Protein AF-A0A542SFJ6-F1 (afdb_monomer_lite)

pLDDT: mean 82.37, std 10.6, range [47.84, 96.12]

Radius of gyration: 52.9 Å; chains: 1; bounding box: 90×37×160 Å

Structure (mmCIF, N/CA/C/O backbone):
data_AF-A0A542SFJ6-F1
#
_entry.id   AF-A0A542SFJ6-F1
#
loop_
_atom_site.group_PDB
_atom_site.id
_atom_site.type_symbol
_atom_site.label_atom_id
_atom_site.label_alt_id
_atom_site.label_comp_id
_atom_site.label_asym_id
_atom_site.label_entity_id
_atom_site.label_seq_id
_atom_site.pdbx_PDB_ins_code
_atom_site.Cartn_x
_atom_site.Cartn_y
_atom_site.Cartn_z
_atom_site.occupancy
_atom_site.B_iso_or_equiv
_atom_site.auth_seq_id
_atom_site.auth_comp_id
_atom_site.auth_asym_id
_atom_site.auth_atom_id
_atom_site.pdbx_PDB_model_num
ATOM 1 N N . MET A 1 1 ? 49.723 9.649 -77.239 1.00 52.66 1 MET A N 1
ATOM 2 C CA . MET A 1 1 ? 48.349 9.176 -76.940 1.00 52.66 1 MET A CA 1
ATOM 3 C C . MET A 1 1 ? 48.275 8.117 -75.827 1.00 52.66 1 MET A C 1
ATOM 5 O O . MET A 1 1 ? 47.216 7.545 -75.623 1.00 52.66 1 MET A O 1
ATOM 9 N N . THR A 1 2 ? 49.351 7.850 -75.074 1.00 56.03 2 THR A N 1
ATOM 10 C CA . THR A 1 2 ? 49.357 6.855 -73.979 1.00 56.03 2 THR A CA 1
ATOM 11 C C . THR A 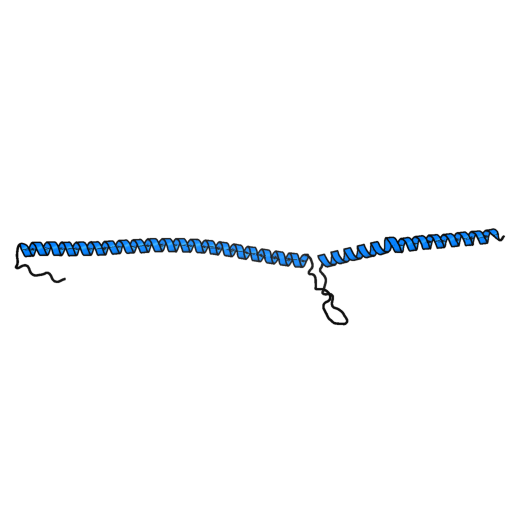1 2 ? 49.255 7.466 -72.577 1.00 56.03 2 THR A C 1
ATOM 13 O O . THR A 1 2 ? 48.838 6.762 -71.664 1.00 56.03 2 THR A O 1
ATOM 16 N N . LEU A 1 3 ? 49.571 8.761 -72.406 1.00 58.50 3 LEU A N 1
ATOM 17 C CA . LEU A 1 3 ? 49.525 9.441 -71.102 1.00 58.50 3 LEU A CA 1
ATOM 18 C C . LEU A 1 3 ? 48.098 9.677 -70.568 1.00 58.50 3 LEU A C 1
ATOM 20 O O . LEU A 1 3 ? 47.894 9.613 -69.356 1.00 58.50 3 LEU A O 1
ATOM 24 N N . ASP A 1 4 ? 47.105 9.877 -71.442 1.00 69.50 4 ASP A N 1
ATOM 25 C CA . ASP A 1 4 ? 45.714 10.093 -71.006 1.00 69.50 4 ASP A CA 1
ATOM 26 C C . ASP A 1 4 ? 45.103 8.826 -70.389 1.00 69.50 4 ASP A C 1
ATOM 28 O O . ASP A 1 4 ? 44.480 8.885 -69.333 1.00 69.50 4 ASP A O 1
ATOM 32 N N . ARG A 1 5 ? 45.379 7.645 -70.965 1.00 70.38 5 ARG A N 1
ATOM 33 C CA . ARG A 1 5 ? 44.906 6.363 -70.409 1.00 70.38 5 ARG A CA 1
ATOM 34 C C . ARG A 1 5 ? 45.523 6.039 -69.051 1.00 70.38 5 ARG A C 1
ATOM 36 O O . ARG A 1 5 ? 44.839 5.469 -68.208 1.00 70.38 5 ARG A O 1
ATOM 43 N N . SER A 1 6 ? 46.795 6.367 -68.823 1.00 73.88 6 SER A N 1
ATOM 44 C CA . SER A 1 6 ? 47.422 6.142 -67.514 1.00 73.88 6 SER A CA 1
ATOM 45 C C . SER A 1 6 ? 46.844 7.058 -66.437 1.00 73.88 6 SER A C 1
ATOM 47 O O . SER A 1 6 ? 46.630 6.601 -65.317 1.00 73.88 6 SER A O 1
ATOM 49 N N . ASN A 1 7 ? 46.534 8.313 -66.772 1.00 79.06 7 ASN A N 1
ATOM 50 C CA . ASN A 1 7 ? 45.952 9.256 -65.818 1.00 79.06 7 ASN A CA 1
ATOM 51 C C . ASN A 1 7 ? 44.511 8.885 -65.442 1.00 79.06 7 ASN A C 1
ATOM 53 O O . ASN A 1 7 ? 44.175 8.938 -64.261 1.00 79.06 7 ASN A O 1
ATOM 57 N N . ASP A 1 8 ? 43.701 8.421 -66.397 1.00 79.62 8 ASP A N 1
ATOM 58 C CA . ASP A 1 8 ? 42.349 7.917 -66.114 1.00 79.62 8 ASP A CA 1
ATOM 59 C C . ASP A 1 8 ? 42.368 6.679 -65.209 1.00 79.62 8 ASP A C 1
ATOM 61 O O . ASP A 1 8 ? 41.582 6.577 -64.266 1.00 79.62 8 ASP A O 1
ATOM 65 N N . VAL A 1 9 ? 43.299 5.747 -65.439 1.00 84.38 9 VAL A N 1
ATOM 66 C CA . VAL A 1 9 ? 43.437 4.545 -64.599 1.00 84.38 9 VAL A CA 1
ATOM 67 C C . VAL A 1 9 ? 43.887 4.907 -63.181 1.00 84.38 9 VAL A C 1
ATOM 69 O O . VAL A 1 9 ? 43.372 4.345 -62.214 1.00 84.38 9 VAL A O 1
ATOM 72 N N . VAL A 1 10 ? 44.805 5.867 -63.031 1.00 85.12 10 VAL A N 1
ATOM 73 C CA . VAL A 1 10 ? 45.254 6.346 -61.714 1.00 85.12 10 VAL A CA 1
ATOM 74 C C . VAL A 1 10 ? 44.130 7.086 -60.984 1.00 85.12 10 VAL A C 1
ATOM 76 O O . VAL A 1 10 ? 43.908 6.833 -59.800 1.00 85.12 10 VAL A O 1
ATOM 79 N N . ALA A 1 11 ? 43.374 7.942 -61.675 1.00 84.44 11 ALA A N 1
ATOM 80 C CA . ALA A 1 11 ? 42.228 8.638 -61.094 1.00 84.44 11 ALA A CA 1
ATOM 81 C C . ALA A 1 11 ? 41.138 7.656 -60.633 1.00 84.44 11 ALA A C 1
ATOM 83 O O . ALA A 1 11 ? 40.617 7.783 -59.523 1.00 84.44 11 ALA A O 1
ATOM 84 N N . LEU A 1 12 ? 40.850 6.628 -61.436 1.00 87.25 12 LEU A N 1
ATOM 85 C CA . LEU A 1 12 ? 39.889 5.579 -61.097 1.00 87.25 12 LEU A CA 1
ATOM 86 C C . LEU A 1 12 ? 40.371 4.744 -59.900 1.00 87.25 12 LEU A C 1
ATOM 88 O O . LEU A 1 12 ? 39.590 4.474 -58.986 1.00 87.25 12 LEU A O 1
ATOM 92 N N . ALA A 1 13 ? 41.661 4.402 -59.845 1.00 86.12 13 ALA A N 1
ATOM 93 C CA . ALA A 1 13 ? 42.248 3.684 -58.715 1.00 86.12 13 ALA A CA 1
ATOM 94 C C . ALA A 1 13 ? 42.155 4.484 -57.403 1.00 86.12 13 ALA A C 1
ATOM 96 O O . ALA A 1 13 ? 41.754 3.931 -56.378 1.00 86.12 13 ALA A O 1
ATOM 97 N N . ILE A 1 14 ? 42.452 5.788 -57.431 1.00 89.19 14 ILE A N 1
ATOM 98 C CA . ILE A 1 14 ? 42.323 6.681 -56.265 1.00 89.19 14 ILE A CA 1
ATOM 99 C C . ILE A 1 14 ? 40.849 6.842 -55.865 1.00 89.19 14 ILE A C 1
ATOM 101 O O . ILE A 1 14 ? 40.521 6.805 -54.676 1.00 89.19 14 ILE A O 1
ATOM 105 N N . GLY A 1 15 ? 39.941 6.954 -56.838 1.00 88.69 15 GLY A N 1
ATOM 106 C CA . GLY A 1 15 ? 38.497 7.004 -56.600 1.00 88.69 15 GLY A CA 1
ATOM 107 C C . GLY A 1 15 ? 37.980 5.755 -55.879 1.00 88.69 15 GLY A C 1
ATOM 108 O O . GLY A 1 15 ? 37.274 5.858 -54.880 1.00 88.69 15 GLY A O 1
ATOM 109 N N . ILE A 1 16 ? 38.396 4.564 -56.310 1.00 90.44 16 ILE A N 1
ATOM 110 C CA . ILE A 1 16 ? 38.019 3.310 -55.641 1.00 90.44 16 ILE A CA 1
ATOM 111 C C . ILE A 1 16 ? 38.621 3.227 -54.233 1.00 90.44 16 ILE A C 1
ATOM 113 O O . ILE A 1 16 ? 37.927 2.840 -53.293 1.00 90.44 16 ILE A O 1
ATOM 117 N N . LEU A 1 17 ? 39.887 3.617 -54.059 1.00 89.56 17 LEU A N 1
ATOM 118 C CA . LEU A 1 17 ? 40.567 3.588 -52.758 1.00 89.56 17 LEU A CA 1
ATOM 119 C C . LEU A 1 17 ? 39.925 4.536 -51.740 1.00 89.56 17 LEU A C 1
ATOM 121 O O . LEU A 1 17 ? 39.739 4.170 -50.579 1.00 89.56 17 LEU A O 1
ATOM 125 N N . THR A 1 18 ? 39.543 5.736 -52.175 1.00 90.56 18 THR A N 1
ATOM 126 C CA . THR A 1 18 ? 38.832 6.710 -51.333 1.00 90.56 18 THR A CA 1
ATOM 127 C C . THR A 1 18 ? 37.432 6.224 -50.964 1.00 90.56 18 THR A C 1
ATOM 129 O O . THR A 1 18 ? 37.035 6.338 -49.803 1.00 90.56 18 THR A O 1
ATOM 132 N N . LEU A 1 19 ? 36.713 5.598 -51.900 1.00 90.19 19 LEU A N 1
ATOM 133 C CA . LEU A 1 19 ? 35.385 5.032 -51.656 1.00 90.19 19 LEU A CA 1
ATOM 134 C C . LEU A 1 19 ? 35.447 3.829 -50.700 1.00 90.19 19 LEU A C 1
ATOM 136 O O . LEU A 1 19 ? 34.655 3.752 -49.761 1.00 90.19 19 LEU A O 1
ATOM 140 N N . LEU A 1 20 ? 36.437 2.943 -50.854 1.00 90.56 20 LEU A N 1
ATOM 141 C CA . LEU A 1 20 ? 36.699 1.846 -49.915 1.00 90.56 20 LEU A CA 1
ATOM 142 C C . LEU A 1 20 ? 37.113 2.352 -48.529 1.00 90.56 20 LEU A C 1
ATOM 144 O O . LEU A 1 20 ? 36.645 1.816 -47.526 1.00 90.56 20 LEU A O 1
ATOM 148 N N . GLY A 1 21 ? 37.944 3.395 -48.455 1.00 89.81 21 GLY A N 1
ATOM 149 C CA . GLY A 1 21 ? 38.333 4.027 -47.194 1.00 89.81 21 GLY A CA 1
ATOM 150 C C . GLY A 1 21 ? 37.139 4.636 -46.454 1.00 89.81 21 GLY A C 1
ATOM 151 O O . GLY A 1 21 ? 36.961 4.396 -45.258 1.00 89.81 21 GLY A O 1
ATOM 152 N N . LEU A 1 22 ? 36.267 5.350 -47.176 1.00 88.81 22 LEU A N 1
ATOM 153 C CA . LEU A 1 22 ? 35.007 5.876 -46.644 1.00 88.81 22 LEU A CA 1
ATOM 154 C C . LEU A 1 22 ? 34.068 4.756 -46.194 1.00 88.81 22 LEU A C 1
ATOM 156 O O . LEU A 1 22 ? 33.495 4.836 -45.108 1.00 88.81 22 LEU A O 1
ATOM 160 N N . PHE A 1 23 ? 33.945 3.691 -46.985 1.00 90.25 23 PHE A N 1
ATOM 161 C CA . PHE A 1 23 ? 33.102 2.547 -46.656 1.00 90.25 23 PHE A CA 1
ATOM 162 C C . PHE A 1 23 ? 33.603 1.804 -45.409 1.00 90.25 23 PHE A C 1
ATOM 164 O O . PHE A 1 23 ? 32.822 1.509 -44.503 1.00 90.25 23 PHE A O 1
ATOM 171 N N . ALA A 1 24 ? 34.911 1.562 -45.305 1.00 87.81 24 ALA A N 1
ATOM 172 C CA . ALA A 1 24 ? 35.526 0.952 -44.131 1.00 87.81 24 ALA A CA 1
ATOM 173 C C . ALA A 1 24 ? 35.371 1.841 -42.884 1.00 87.81 24 ALA A C 1
ATOM 175 O O . ALA A 1 24 ? 35.025 1.345 -41.807 1.00 87.81 24 ALA A O 1
ATOM 176 N N . GLY A 1 25 ? 35.551 3.159 -43.027 1.00 87.75 25 GLY A N 1
ATOM 177 C CA . GLY A 1 25 ? 35.309 4.131 -41.960 1.00 87.75 25 GLY A CA 1
ATOM 178 C C . GLY A 1 25 ? 33.851 4.135 -41.493 1.00 87.75 25 GLY A C 1
ATOM 179 O O . GLY A 1 25 ? 33.577 4.064 -40.293 1.00 87.75 25 GLY A O 1
ATOM 180 N N . TYR A 1 26 ? 32.906 4.119 -42.433 1.00 87.25 26 TYR A N 1
ATOM 181 C CA . TYR A 1 26 ? 31.473 4.033 -42.154 1.00 87.25 26 TYR A CA 1
ATOM 182 C C . TYR A 1 26 ? 31.114 2.739 -41.411 1.00 87.25 26 TYR A C 1
ATOM 184 O O . TYR A 1 26 ? 30.443 2.769 -40.375 1.00 87.25 26 TYR A O 1
ATOM 192 N N . MET A 1 27 ? 31.621 1.601 -41.884 1.00 88.94 27 MET A N 1
ATOM 193 C CA . MET A 1 27 ? 31.387 0.293 -41.271 1.00 88.94 27 MET A CA 1
ATOM 194 C C . MET A 1 27 ? 31.979 0.192 -39.863 1.00 88.94 27 MET A C 1
ATOM 196 O O . MET A 1 27 ? 31.381 -0.443 -38.998 1.00 88.94 27 MET A O 1
ATOM 200 N N . LYS A 1 28 ? 33.122 0.834 -39.602 1.00 86.75 28 LYS A N 1
ATOM 201 C CA . LYS A 1 28 ? 33.783 0.780 -38.292 1.00 86.75 28 LYS A CA 1
ATOM 202 C C . LYS A 1 28 ? 33.220 1.783 -37.283 1.00 86.75 28 LYS A C 1
ATOM 204 O O . LYS A 1 28 ? 33.242 1.503 -36.089 1.00 86.75 28 LYS A O 1
ATOM 209 N N . VAL A 1 29 ? 32.722 2.937 -37.729 1.00 83.81 29 VAL A N 1
ATOM 210 C CA . VAL A 1 29 ? 32.305 4.028 -36.827 1.00 83.81 29 VAL A CA 1
ATOM 211 C C . VAL A 1 29 ? 30.789 4.183 -36.765 1.00 83.81 29 VAL A C 1
ATOM 213 O O . VAL A 1 29 ? 30.223 4.294 -35.677 1.00 83.81 29 VAL A O 1
ATOM 216 N N . VAL A 1 30 ? 30.115 4.182 -37.913 1.00 83.69 30 VAL A N 1
ATOM 217 C CA . VAL A 1 30 ? 28.685 4.505 -38.003 1.00 83.69 30 VAL A CA 1
ATOM 218 C C . VAL A 1 30 ? 27.829 3.271 -37.746 1.00 83.69 30 VAL A C 1
ATOM 220 O O . VAL A 1 30 ? 26.942 3.305 -36.892 1.00 83.69 30 VAL A O 1
ATOM 223 N N . ARG A 1 31 ? 28.135 2.146 -38.403 1.00 86.50 31 ARG A N 1
ATOM 224 C CA . ARG A 1 31 ? 27.380 0.894 -38.243 1.00 86.50 31 ARG A CA 1
ATOM 225 C C . ARG A 1 31 ? 27.258 0.426 -36.781 1.00 86.50 31 ARG A C 1
ATOM 227 O O . ARG A 1 31 ? 26.128 0.173 -36.356 1.00 86.50 31 ARG A O 1
ATOM 234 N N . PRO A 1 32 ? 28.331 0.344 -35.964 1.00 83.38 32 PRO A N 1
ATOM 235 C CA . PRO A 1 32 ? 28.183 -0.101 -34.577 1.00 83.38 32 PRO A CA 1
ATOM 236 C C . PRO A 1 32 ? 27.390 0.887 -33.715 1.00 83.38 32 PRO A C 1
ATOM 238 O O . PRO A 1 32 ? 26.689 0.463 -32.800 1.00 83.38 32 PRO A O 1
ATOM 241 N N . ARG A 1 33 ? 27.448 2.194 -34.005 1.00 83.06 33 ARG A N 1
ATOM 242 C CA . ARG A 1 33 ? 26.653 3.200 -33.284 1.00 83.06 33 ARG A CA 1
ATOM 243 C C . ARG A 1 33 ? 25.163 3.069 -33.584 1.00 83.06 33 ARG A C 1
ATOM 245 O O . ARG A 1 33 ? 24.364 3.119 -32.656 1.00 83.06 33 ARG A O 1
ATOM 252 N N . ILE A 1 34 ? 24.795 2.828 -34.843 1.00 83.50 34 ILE A N 1
ATOM 253 C CA . ILE A 1 34 ? 23.395 2.604 -35.237 1.00 83.50 34 ILE A CA 1
ATOM 254 C C . ILE A 1 34 ? 22.840 1.340 -34.574 1.00 83.50 34 ILE A C 1
ATOM 256 O O . ILE A 1 34 ? 21.721 1.362 -34.065 1.00 83.50 34 ILE A O 1
ATOM 260 N N . HIS A 1 35 ? 23.616 0.252 -34.528 1.00 82.69 35 HIS A N 1
ATOM 261 C CA . HIS A 1 35 ? 23.182 -0.969 -33.844 1.00 82.69 35 HIS A CA 1
ATOM 262 C C . HIS A 1 35 ? 22.941 -0.742 -32.349 1.00 82.69 35 HIS A C 1
ATOM 264 O O . HIS A 1 35 ? 21.908 -1.167 -31.836 1.00 82.69 35 HIS A O 1
ATOM 270 N N . LYS A 1 36 ? 23.839 -0.020 -31.665 1.00 81.31 36 LYS A N 1
ATOM 271 C CA . LYS A 1 36 ? 23.648 0.342 -30.252 1.00 81.31 36 LYS A CA 1
ATOM 272 C C . LYS A 1 36 ? 22.404 1.209 -30.045 1.00 81.31 36 LYS A C 1
ATOM 274 O O . LYS A 1 36 ? 21.618 0.912 -29.155 1.00 81.31 36 LYS A O 1
ATOM 279 N N . ALA A 1 37 ? 22.192 2.215 -30.895 1.00 78.19 37 ALA A N 1
ATOM 280 C CA . ALA A 1 37 ? 21.028 3.097 -30.815 1.00 78.19 37 ALA A CA 1
ATOM 281 C C . ALA A 1 37 ? 19.701 2.344 -31.025 1.00 78.19 37 ALA A C 1
AT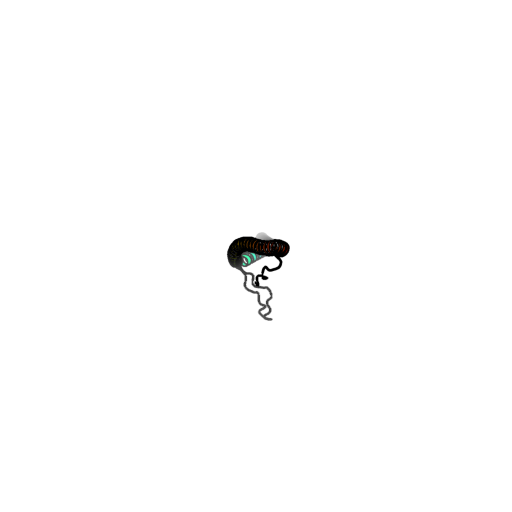OM 283 O O . ALA A 1 37 ? 18.724 2.575 -30.313 1.00 78.19 37 ALA A O 1
ATOM 284 N N . ARG A 1 38 ? 19.664 1.401 -31.974 1.00 81.19 38 ARG A N 1
ATOM 285 C CA . ARG A 1 38 ? 18.491 0.542 -32.192 1.00 81.19 38 ARG A CA 1
ATOM 286 C C . ARG A 1 38 ? 18.225 -0.376 -31.004 1.00 81.19 38 ARG A C 1
ATOM 288 O O . ARG A 1 38 ? 17.074 -0.503 -30.609 1.00 81.19 38 ARG A O 1
ATOM 295 N N . ALA A 1 39 ? 19.267 -0.959 -30.414 1.00 76.75 39 ALA A N 1
ATOM 296 C CA . ALA A 1 39 ? 19.124 -1.796 -29.225 1.00 76.75 39 ALA A CA 1
ATOM 297 C C . ALA A 1 39 ? 18.565 -1.002 -28.034 1.00 76.75 39 ALA A C 1
ATOM 299 O O . ALA A 1 39 ? 17.661 -1.479 -27.359 1.00 76.75 39 ALA A O 1
ATOM 300 N N . THR A 1 40 ? 19.032 0.234 -27.818 1.00 75.75 40 THR A N 1
ATOM 301 C CA . THR A 1 40 ? 18.498 1.095 -26.751 1.00 75.75 40 THR A CA 1
ATOM 302 C C . THR A 1 40 ? 17.045 1.495 -26.986 1.00 75.75 40 THR A C 1
ATOM 304 O O . THR A 1 40 ? 16.259 1.524 -26.042 1.00 75.75 40 THR A O 1
ATOM 307 N N . LEU A 1 41 ? 16.663 1.766 -28.237 1.00 80.25 41 LEU A N 1
ATOM 308 C CA . LEU A 1 41 ? 15.277 2.084 -28.581 1.00 80.25 41 LEU A CA 1
ATOM 309 C C . LEU A 1 41 ? 14.359 0.879 -28.387 1.00 80.25 41 LEU A C 1
ATOM 311 O O . LEU A 1 41 ? 13.302 1.040 -27.792 1.00 80.25 41 LEU A O 1
ATOM 315 N N . ALA A 1 42 ? 14.792 -0.309 -28.813 1.00 76.69 42 ALA A N 1
ATOM 316 C CA . ALA A 1 42 ? 14.060 -1.549 -28.579 1.00 76.69 42 ALA A CA 1
ATOM 317 C C . ALA A 1 42 ? 13.906 -1.828 -27.076 1.00 76.69 42 ALA A C 1
ATOM 319 O O . ALA A 1 42 ? 12.808 -2.082 -26.607 1.00 76.69 42 ALA A O 1
ATOM 320 N N . SER A 1 43 ? 14.966 -1.661 -26.275 1.00 73.06 43 SER A N 1
ATOM 321 C CA . SER A 1 43 ? 14.844 -1.823 -24.820 1.00 73.06 43 SER A CA 1
ATOM 322 C C . SER A 1 43 ? 13.916 -0.790 -24.177 1.00 73.06 43 SER A C 1
ATOM 324 O O . SER A 1 43 ? 13.223 -1.102 -23.213 1.00 73.06 43 SER A O 1
ATOM 326 N N . ALA A 1 44 ? 13.882 0.440 -24.701 1.00 72.56 44 ALA A N 1
ATOM 327 C CA . ALA A 1 44 ? 12.994 1.483 -24.204 1.00 72.56 44 ALA A CA 1
ATOM 328 C C . ALA A 1 44 ? 11.534 1.209 -24.593 1.00 72.56 44 ALA A C 1
ATOM 330 O O . ALA A 1 44 ? 10.643 1.388 -23.763 1.00 72.56 44 ALA A O 1
ATOM 331 N N . SER A 1 45 ? 11.280 0.733 -25.817 1.00 77.38 45 SER A N 1
ATOM 332 C CA . SER A 1 45 ? 9.941 0.318 -26.238 1.00 77.38 45 SER A CA 1
ATOM 333 C C . SER A 1 45 ? 9.462 -0.894 -25.450 1.00 77.38 45 SER A C 1
ATOM 335 O O . SER A 1 45 ? 8.342 -0.868 -24.951 1.00 77.38 45 SER A O 1
ATOM 337 N N . ASP A 1 46 ? 10.322 -1.892 -25.257 1.00 76.25 46 ASP A N 1
ATOM 338 C CA . ASP A 1 46 ? 10.026 -3.098 -24.481 1.00 76.25 46 ASP A CA 1
ATOM 339 C C . ASP A 1 46 ? 9.757 -2.754 -23.012 1.00 76.25 46 ASP A C 1
ATOM 341 O O . ASP A 1 46 ? 8.876 -3.329 -22.380 1.00 76.25 46 ASP A O 1
ATOM 345 N N . ALA A 1 47 ? 10.4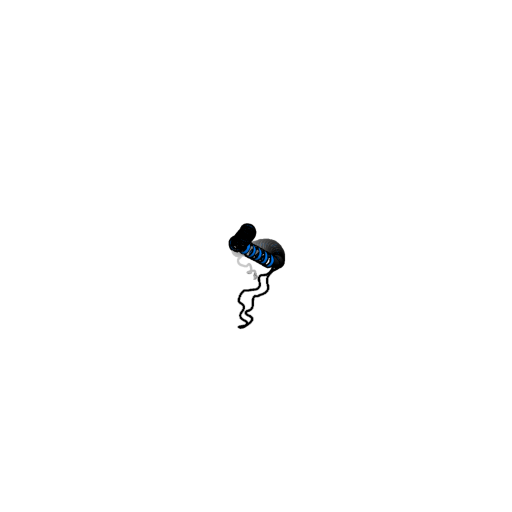67 -1.771 -22.451 1.00 70.94 47 ALA A N 1
ATOM 346 C CA . ALA A 1 47 ? 10.195 -1.298 -21.100 1.00 70.94 47 ALA A CA 1
ATOM 347 C C . ALA A 1 47 ? 8.824 -0.611 -20.996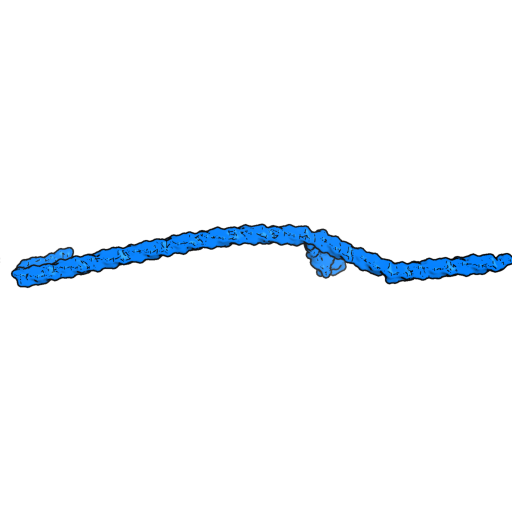 1.00 70.94 47 ALA A C 1
ATOM 349 O O . ALA A 1 47 ? 8.117 -0.817 -20.007 1.00 70.94 47 ALA A O 1
ATOM 350 N N . LEU A 1 48 ? 8.448 0.201 -21.990 1.00 70.06 48 LEU A N 1
ATOM 351 C CA . LEU A 1 48 ? 7.206 0.979 -21.992 1.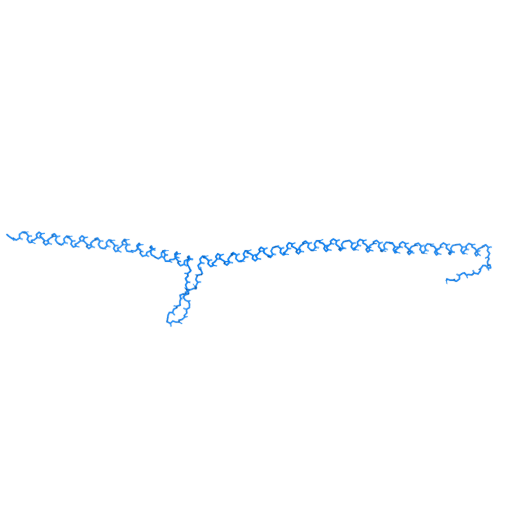00 70.06 48 LEU A CA 1
ATOM 352 C C . LEU A 1 48 ? 5.972 0.124 -22.294 1.00 70.06 48 LEU A C 1
ATOM 354 O O . LEU A 1 48 ? 5.022 0.139 -21.510 1.00 70.06 48 LEU A O 1
ATOM 358 N N . LEU A 1 49 ? 5.996 -0.609 -23.406 1.00 79.12 49 LEU A N 1
ATOM 359 C CA . LEU A 1 49 ? 4.884 -1.427 -23.901 1.00 79.12 49 LEU A CA 1
ATOM 360 C C . LEU A 1 49 ? 4.833 -2.801 -23.226 1.00 79.12 49 LEU A C 1
ATOM 362 O O . LEU A 1 49 ? 3.759 -3.382 -23.102 1.00 79.12 49 LEU A O 1
ATOM 366 N N . GLY A 1 50 ? 5.968 -3.271 -22.715 1.00 75.62 50 GLY A N 1
ATOM 367 C CA . GLY A 1 50 ? 6.138 -4.636 -22.246 1.00 75.62 50 GLY A CA 1
ATOM 368 C C . GLY A 1 50 ? 6.725 -5.525 -23.336 1.00 75.62 50 GLY A C 1
ATOM 369 O O . GLY A 1 50 ? 6.755 -5.164 -24.513 1.00 75.62 50 GLY A O 1
ATOM 370 N N . ARG A 1 51 ? 7.213 -6.692 -22.925 1.00 80.88 51 ARG A N 1
ATOM 371 C CA . ARG A 1 51 ? 7.758 -7.710 -23.821 1.00 80.88 51 ARG A CA 1
ATOM 372 C C . ARG A 1 51 ? 7.234 -9.073 -23.410 1.00 80.88 51 ARG A C 1
ATOM 374 O O . ARG A 1 51 ? 7.299 -9.416 -22.228 1.00 80.88 51 ARG A O 1
ATOM 381 N N . ASP A 1 52 ? 6.785 -9.843 -24.393 1.00 71.06 52 ASP A N 1
ATOM 382 C CA . ASP A 1 52 ? 6.398 -11.235 -24.199 1.00 71.06 52 ASP A CA 1
ATOM 383 C C . ASP A 1 52 ? 7.598 -12.090 -23.765 1.00 71.06 52 ASP A C 1
ATOM 385 O O . ASP A 1 52 ? 8.768 -11.715 -23.931 1.00 71.06 52 ASP A O 1
ATOM 389 N N . ALA A 1 53 ? 7.296 -13.241 -23.167 1.00 75.69 53 ALA A N 1
ATOM 390 C CA . ALA A 1 53 ? 8.306 -14.208 -22.774 1.00 75.69 53 ALA A CA 1
ATOM 391 C C . ALA A 1 53 ? 9.104 -14.656 -24.007 1.00 75.69 53 ALA A C 1
ATOM 393 O O . ALA A 1 53 ? 8.533 -15.035 -25.033 1.00 75.69 53 ALA A O 1
ATOM 394 N N . ILE A 1 54 ? 10.434 -14.611 -23.913 1.00 72.75 54 ILE A N 1
ATOM 395 C CA . ILE A 1 54 ? 11.289 -15.174 -24.958 1.00 72.75 54 ILE A CA 1
ATOM 396 C C . ILE A 1 54 ? 11.413 -16.660 -24.654 1.00 72.75 54 ILE A C 1
ATOM 398 O O . ILE A 1 54 ? 12.099 -17.045 -23.709 1.00 72.75 54 ILE A O 1
ATOM 402 N N . VAL A 1 55 ? 10.742 -17.478 -25.455 1.00 77.25 55 VAL A N 1
ATOM 403 C CA . VAL A 1 55 ? 10.797 -18.938 -25.364 1.00 77.25 55 VAL A CA 1
ATOM 404 C C . VAL A 1 55 ? 11.786 -19.453 -26.404 1.00 77.25 55 VAL A C 1
ATOM 406 O O . VAL A 1 55 ? 11.763 -19.009 -27.556 1.00 77.25 55 VAL A O 1
ATOM 409 N N . ASP A 1 56 ? 12.671 -20.370 -26.013 1.00 76.19 56 ASP A N 1
ATOM 410 C CA . ASP A 1 56 ? 13.524 -21.065 -26.972 1.00 76.19 56 ASP A CA 1
ATOM 411 C C . ASP A 1 56 ? 12.650 -21.911 -27.905 1.00 76.19 56 ASP A C 1
ATOM 413 O O . ASP A 1 56 ? 11.973 -22.847 -27.483 1.00 76.19 56 ASP A O 1
ATOM 417 N N . SER A 1 57 ? 12.682 -21.597 -29.199 1.00 73.69 57 SER A N 1
ATOM 418 C CA . SER A 1 57 ? 11.927 -22.318 -30.228 1.00 73.69 57 SER A CA 1
ATOM 419 C C . SER A 1 57 ? 12.279 -23.808 -30.349 1.00 73.69 57 SER A C 1
ATOM 421 O O . SER A 1 57 ? 11.510 -24.551 -30.953 1.00 73.69 57 SER A O 1
ATOM 423 N N . ILE A 1 58 ? 13.433 -24.240 -29.821 1.00 72.06 58 ILE A N 1
ATOM 424 C CA . ILE A 1 58 ? 13.928 -25.619 -29.949 1.00 72.06 58 ILE A CA 1
ATOM 425 C C . ILE A 1 58 ? 13.653 -26.434 -28.683 1.00 72.06 58 ILE A C 1
ATOM 427 O O . ILE A 1 58 ? 13.164 -27.557 -28.778 1.00 72.06 58 ILE A O 1
ATOM 431 N N . THR A 1 59 ? 13.972 -25.893 -27.506 1.00 76.50 59 THR A N 1
ATOM 432 C CA . THR A 1 59 ? 13.814 -26.604 -26.223 1.00 76.50 59 THR A CA 1
ATOM 433 C C . THR A 1 59 ? 12.496 -26.299 -25.513 1.00 76.50 59 THR A C 1
ATOM 435 O O . THR A 1 59 ? 12.090 -27.061 -24.639 1.00 76.50 59 THR A O 1
ATOM 438 N N . GLY A 1 60 ? 11.801 -25.222 -25.890 1.00 71.56 60 GLY A N 1
ATOM 439 C CA . GLY A 1 60 ? 10.570 -24.778 -25.236 1.00 71.56 60 GLY A CA 1
ATOM 440 C C . GLY A 1 60 ? 10.787 -24.153 -23.855 1.00 71.56 60 GLY A C 1
ATOM 441 O O . GLY A 1 60 ? 9.810 -23.801 -23.197 1.00 71.56 60 GLY A O 1
ATOM 442 N N . GLU A 1 61 ? 12.037 -24.005 -23.408 1.00 71.00 61 GLU A N 1
ATOM 443 C CA . GLU A 1 61 ? 12.356 -23.365 -22.134 1.00 71.00 61 GLU A CA 1
ATOM 444 C C . GLU A 1 61 ? 12.266 -21.836 -22.237 1.00 71.00 61 GLU A C 1
ATOM 446 O O . GLU A 1 61 ? 12.590 -21.220 -23.257 1.00 71.00 61 GLU A O 1
ATOM 451 N N . GLU A 1 62 ? 11.808 -21.207 -21.156 1.00 69.88 62 GLU A N 1
ATOM 452 C CA . GLU A 1 62 ? 11.688 -19.756 -21.060 1.00 69.88 62 GLU A CA 1
ATOM 453 C C . GLU A 1 62 ? 13.074 -19.140 -20.811 1.00 69.88 62 GLU A C 1
ATOM 455 O O . GLU A 1 62 ? 13.628 -19.209 -19.716 1.00 69.88 62 GLU A O 1
ATOM 460 N N . LEU A 1 63 ? 13.652 -18.531 -21.849 1.00 67.81 63 LEU A N 1
ATOM 461 C CA . LEU A 1 63 ? 14.970 -17.891 -21.795 1.00 67.81 63 LEU A CA 1
ATOM 462 C C . LEU A 1 63 ? 14.923 -16.547 -21.062 1.00 67.81 63 LEU A C 1
ATOM 464 O O . LEU A 1 63 ? 15.929 -16.088 -20.518 1.00 67.81 63 LEU A O 1
ATOM 468 N N . SER A 1 64 ? 13.776 -15.866 -21.092 1.00 70.81 64 SER A N 1
ATOM 469 C CA . SER A 1 64 ? 13.605 -14.595 -20.400 1.00 70.81 64 SER A CA 1
ATOM 470 C C . SER A 1 64 ? 12.133 -14.319 -20.093 1.00 70.81 64 SER A C 1
ATOM 472 O O . SER A 1 64 ? 11.318 -14.388 -21.019 1.00 70.81 64 SER A O 1
ATOM 474 N N . PRO A 1 65 ? 11.802 -13.949 -18.841 1.00 72.69 65 PRO A N 1
ATOM 475 C CA . PRO A 1 65 ? 10.425 -13.749 -18.426 1.00 72.69 65 PRO A CA 1
ATOM 476 C C . PRO A 1 65 ? 9.772 -12.571 -19.147 1.00 72.69 65 PRO A C 1
ATOM 478 O O . PRO A 1 65 ? 10.440 -11.605 -19.552 1.00 72.69 65 PRO A O 1
ATOM 481 N N . ALA A 1 66 ? 8.448 -12.648 -19.272 1.00 75.00 66 ALA A N 1
ATOM 482 C CA . ALA A 1 66 ? 7.640 -11.539 -19.753 1.00 75.00 66 ALA A CA 1
ATOM 483 C C . ALA A 1 66 ? 7.801 -10.326 -18.822 1.00 75.00 66 ALA A C 1
ATOM 485 O O . ALA A 1 66 ? 7.651 -10.417 -17.601 1.00 75.00 66 ALA A O 1
ATOM 486 N N . LEU A 1 67 ? 8.111 -9.171 -19.408 1.00 76.94 67 LEU A N 1
ATOM 487 C CA . LEU A 1 67 ? 8.217 -7.908 -18.687 1.00 76.94 67 LEU A CA 1
ATOM 488 C C . LEU A 1 67 ? 6.928 -7.124 -18.930 1.00 76.94 67 LEU A C 1
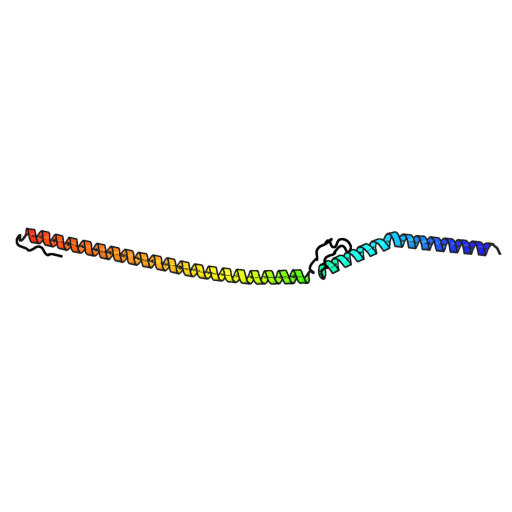ATOM 490 O O . LEU A 1 67 ? 6.694 -6.708 -20.065 1.00 76.94 67 LEU A O 1
ATOM 494 N N . PRO A 1 68 ? 6.089 -6.892 -17.904 1.00 75.62 68 PRO A N 1
ATOM 495 C CA . PRO A 1 68 ? 4.898 -6.076 -18.074 1.00 75.62 68 PRO A CA 1
ATOM 496 C C . PRO A 1 68 ? 5.303 -4.637 -18.403 1.00 75.62 68 PRO A C 1
ATOM 498 O O . PRO A 1 68 ? 6.259 -4.106 -17.830 1.00 75.62 68 PRO A O 1
ATOM 501 N N . GLY A 1 69 ? 4.575 -3.995 -19.316 1.00 83.44 69 GLY A N 1
ATOM 502 C CA . GLY A 1 69 ? 4.805 -2.593 -19.658 1.00 83.44 69 GLY A CA 1
ATOM 503 C C . GLY A 1 69 ? 4.636 -1.666 -18.453 1.00 83.44 69 GLY A C 1
ATOM 504 O O . GLY A 1 69 ? 4.006 -2.015 -17.449 1.00 83.44 69 GLY A O 1
ATOM 505 N N . VAL A 1 70 ? 5.179 -0.447 -18.543 1.00 78.75 70 VAL A N 1
ATOM 506 C CA . VAL A 1 70 ? 5.015 0.571 -17.485 1.00 78.75 70 VAL A CA 1
ATOM 507 C C . VAL A 1 70 ? 3.536 0.828 -17.192 1.00 78.75 70 VAL A C 1
ATOM 509 O O . VAL A 1 70 ? 3.180 0.928 -16.025 1.00 78.75 70 VAL A O 1
ATOM 512 N N . GLY A 1 71 ? 2.671 0.851 -18.211 1.00 78.44 71 GLY A N 1
ATOM 513 C CA . GLY A 1 71 ? 1.230 1.045 -18.017 1.00 78.44 71 GLY A CA 1
ATOM 514 C C . GLY A 1 71 ? 0.587 -0.037 -17.143 1.00 78.44 71 GLY A C 1
ATOM 515 O O . GLY A 1 71 ? -0.123 0.284 -16.197 1.00 78.44 71 GLY A O 1
ATOM 516 N N . ALA A 1 72 ? 0.901 -1.312 -17.393 1.00 77.25 72 ALA A N 1
ATOM 517 C CA . ALA A 1 72 ? 0.385 -2.425 -16.594 1.00 77.25 72 ALA A CA 1
ATOM 518 C C . ALA A 1 72 ? 0.921 -2.398 -15.152 1.00 77.25 72 ALA A C 1
ATOM 520 O O . ALA A 1 72 ? 0.175 -2.650 -14.208 1.00 77.25 72 ALA A O 1
ATOM 521 N N . ARG A 1 73 ? 2.200 -2.037 -14.970 1.00 82.44 73 ARG A N 1
ATOM 522 C CA . ARG A 1 73 ? 2.798 -1.865 -13.636 1.00 82.44 73 ARG A CA 1
ATOM 523 C C . ARG A 1 73 ? 2.154 -0.714 -12.861 1.00 82.44 73 ARG A C 1
ATOM 525 O O . ARG A 1 73 ? 1.852 -0.884 -11.686 1.00 82.44 73 ARG A O 1
ATOM 532 N N . MET A 1 74 ? 1.910 0.417 -13.523 1.00 82.50 74 MET A N 1
ATOM 533 C CA . MET A 1 74 ? 1.255 1.583 -12.924 1.00 82.50 74 MET A CA 1
ATOM 534 C C . MET A 1 74 ? -0.196 1.284 -12.548 1.00 82.50 74 MET A C 1
ATOM 536 O O . MET A 1 74 ? -0.588 1.570 -11.424 1.00 82.50 74 MET A O 1
ATOM 540 N N . ALA A 1 75 ? -0.963 0.635 -13.429 1.00 82.94 75 ALA A N 1
ATOM 541 C CA . ALA A 1 75 ? -2.340 0.238 -13.133 1.00 82.94 75 ALA A CA 1
ATOM 542 C C . ALA A 1 75 ? -2.414 -0.732 -11.941 1.00 82.94 75 ALA A C 1
ATOM 544 O O . ALA A 1 75 ? -3.267 -0.593 -11.067 1.00 82.94 75 ALA A O 1
ATOM 545 N N . HIS A 1 76 ? -1.485 -1.691 -11.865 1.00 88.12 76 HIS A N 1
ATOM 546 C CA . HIS A 1 76 ? -1.408 -2.595 -10.721 1.00 88.12 76 HIS A CA 1
ATOM 547 C C . HIS A 1 76 ? -1.070 -1.854 -9.422 1.00 88.12 76 HIS A C 1
ATOM 549 O O . HIS A 1 76 ? -1.673 -2.117 -8.383 1.00 88.12 76 HIS A O 1
ATOM 555 N N . GLN A 1 77 ? -0.131 -0.908 -9.475 1.00 89.31 77 GLN A N 1
ATOM 556 C CA . GLN A 1 77 ? 0.235 -0.090 -8.322 1.00 89.31 77 GLN A CA 1
ATOM 557 C C . GLN A 1 77 ? -0.924 0.808 -7.865 1.00 89.31 77 GLN A C 1
ATOM 559 O O . GLN A 1 77 ? -1.165 0.921 -6.667 1.00 89.31 77 GLN A O 1
ATOM 564 N N . GLU A 1 78 ? -1.668 1.401 -8.796 1.00 89.88 78 GLU A N 1
ATOM 565 C CA . GLU A 1 78 ? -2.857 2.204 -8.504 1.00 89.88 78 GLU A CA 1
ATOM 566 C C . GLU A 1 78 ? -3.931 1.368 -7.799 1.00 89.88 78 GLU A C 1
ATOM 568 O O . GLU A 1 78 ? -4.425 1.761 -6.742 1.00 89.88 78 GLU A O 1
ATOM 573 N N . GLN A 1 79 ? -4.199 0.158 -8.295 1.00 92.25 79 GLN A N 1
ATOM 574 C CA . GLN A 1 79 ? -5.131 -0.772 -7.657 1.00 92.25 79 GLN A CA 1
ATOM 575 C C . GLN A 1 79 ? -4.679 -1.169 -6.240 1.00 92.25 79 GLN A C 1
ATOM 577 O O . GLN A 1 79 ? -5.490 -1.241 -5.315 1.00 92.25 79 GLN A O 1
ATOM 582 N N . GLN A 1 80 ? -3.381 -1.421 -6.040 1.00 90.44 80 GLN A N 1
ATOM 583 C CA . GLN A 1 80 ? -2.837 -1.704 -4.710 1.00 90.44 80 GLN A CA 1
ATOM 584 C C . GLN A 1 80 ? -2.978 -0.503 -3.766 1.00 90.44 80 GLN A C 1
ATOM 586 O O . GLN A 1 80 ? -3.305 -0.686 -2.593 1.00 90.44 80 GLN A O 1
ATOM 591 N N . MET A 1 81 ? -2.758 0.717 -4.264 1.00 90.81 81 MET A N 1
ATOM 592 C CA . MET A 1 81 ? -2.943 1.936 -3.479 1.00 90.81 81 MET A CA 1
ATOM 593 C C . MET A 1 81 ? -4.405 2.133 -3.079 1.00 90.81 81 MET A C 1
ATOM 595 O O . MET A 1 81 ? -4.667 2.429 -1.916 1.00 90.81 81 MET A O 1
ATOM 599 N N . GLU A 1 82 ? -5.351 1.899 -3.988 1.00 93.12 82 GLU A N 1
ATOM 600 C CA . GLU A 1 82 ? -6.784 1.971 -3.689 1.00 93.12 82 GLU A CA 1
ATOM 601 C C . GLU A 1 82 ? -7.176 0.981 -2.580 1.00 93.12 82 GLU A C 1
ATOM 603 O O . GLU A 1 82 ? -7.799 1.359 -1.583 1.00 93.12 82 GLU A O 1
ATOM 608 N N . LEU A 1 83 ? -6.740 -0.278 -2.693 1.00 93.81 83 LEU A N 1
ATOM 609 C CA . LEU A 1 83 ? -6.978 -1.299 -1.669 1.00 93.81 83 LEU A CA 1
ATOM 610 C C . LEU A 1 83 ? -6.367 -0.915 -0.318 1.00 93.81 83 LEU A C 1
ATOM 612 O O . LEU A 1 83 ? -6.984 -1.133 0.730 1.00 93.81 83 LEU A O 1
ATOM 616 N N . LEU A 1 84 ? -5.172 -0.324 -0.326 1.00 94.06 84 LEU A N 1
ATOM 617 C CA . LEU A 1 84 ? -4.517 0.151 0.885 1.00 94.06 84 LEU A CA 1
ATOM 618 C C . LEU A 1 84 ? -5.317 1.289 1.531 1.00 94.06 84 LEU A C 1
ATOM 620 O O . LEU A 1 84 ? -5.563 1.242 2.735 1.00 94.06 84 LEU A O 1
ATOM 624 N N . THR A 1 85 ? -5.813 2.251 0.752 1.00 93.56 85 THR A N 1
ATOM 625 C CA . THR A 1 85 ? -6.685 3.325 1.251 1.00 93.56 85 THR A CA 1
ATOM 626 C C . THR A 1 85 ? -7.981 2.777 1.859 1.00 93.56 85 THR A C 1
ATOM 628 O O . THR A 1 85 ? -8.378 3.191 2.953 1.00 93.56 85 THR A O 1
ATOM 631 N N . VAL A 1 86 ? -8.620 1.797 1.213 1.00 95.62 86 VAL A N 1
ATOM 632 C CA . VAL A 1 86 ? -9.817 1.124 1.751 1.00 95.62 86 VAL A CA 1
ATOM 633 C C . VAL A 1 86 ? -9.505 0.366 3.047 1.00 95.62 86 VAL A C 1
ATOM 635 O O . VAL A 1 86 ? -10.313 0.322 3.972 1.00 95.62 86 VAL A O 1
ATOM 638 N N . THR A 1 87 ? -8.323 -0.234 3.148 1.00 94.25 87 THR A N 1
ATOM 639 C CA . THR A 1 87 ? -7.918 -0.970 4.353 1.00 94.25 87 THR A CA 1
ATOM 640 C C . THR A 1 87 ? -7.634 -0.018 5.514 1.00 94.25 87 THR A C 1
ATOM 642 O O . THR A 1 87 ? -8.078 -0.263 6.634 1.00 94.25 87 THR A O 1
ATOM 645 N N . VAL A 1 88 ? -6.954 1.100 5.248 1.00 95.62 88 VAL A N 1
ATOM 646 C CA . VAL A 1 88 ? -6.658 2.132 6.252 1.00 95.62 88 VAL A CA 1
ATOM 647 C C . VAL A 1 88 ? -7.941 2.763 6.788 1.00 95.62 88 VAL A C 1
ATOM 649 O O . VAL A 1 88 ? -8.086 2.914 7.997 1.00 95.62 88 VAL A O 1
ATOM 652 N N . THR A 1 89 ? -8.906 3.075 5.921 1.00 95.19 89 THR A N 1
ATOM 653 C CA . THR A 1 89 ? -10.209 3.610 6.356 1.00 95.19 89 THR A CA 1
ATOM 654 C C . THR A 1 89 ? -10.961 2.625 7.254 1.00 95.19 89 THR A C 1
ATOM 656 O O . THR A 1 89 ? -11.404 3.005 8.335 1.00 95.19 89 THR A O 1
ATOM 659 N N . LYS A 1 90 ? -10.998 1.334 6.895 1.00 95.81 90 LYS A N 1
ATOM 660 C CA . LYS A 1 90 ? -11.587 0.288 7.751 1.00 95.81 90 LYS A CA 1
ATOM 661 C C . LYS A 1 90 ? -10.888 0.149 9.107 1.00 95.81 90 LYS A C 1
ATOM 663 O O . LYS A 1 90 ? -11.561 -0.063 10.113 1.00 95.81 90 LYS A O 1
ATOM 668 N N . LEU A 1 91 ? -9.560 0.261 9.148 1.00 95.19 91 LEU A N 1
ATOM 669 C CA . LEU A 1 91 ? -8.787 0.222 10.395 1.00 95.19 91 LEU A CA 1
ATOM 670 C C . LEU A 1 91 ? -9.142 1.393 11.316 1.00 95.19 91 LEU A C 1
ATOM 672 O O . LEU A 1 91 ? -9.341 1.191 12.513 1.00 95.19 91 LEU A O 1
ATOM 676 N N . VAL A 1 92 ? -9.276 2.598 10.757 1.00 95.75 92 VAL A N 1
ATOM 677 C CA . VAL A 1 92 ? -9.701 3.782 11.516 1.00 95.75 92 VAL A CA 1
ATOM 678 C C . VAL A 1 92 ? -11.105 3.580 12.090 1.00 95.75 92 VAL A C 1
ATOM 680 O O . VAL A 1 92 ? -11.318 3.818 13.280 1.00 95.75 92 VAL A O 1
ATOM 683 N N . ASP A 1 93 ? -12.047 3.068 11.296 1.00 96.12 93 ASP A N 1
ATOM 684 C CA . ASP A 1 93 ? -13.406 2.784 11.769 1.00 96.12 93 ASP A CA 1
ATOM 685 C C . ASP A 1 93 ? -13.421 1.748 12.903 1.00 96.12 93 ASP A C 1
ATOM 687 O O . ASP A 1 93 ? -14.125 1.917 13.906 1.00 96.12 93 ASP A O 1
ATOM 691 N N . GLN A 1 94 ? -12.610 0.691 12.788 1.00 95.44 94 GLN A N 1
ATOM 692 C CA . GLN A 1 94 ? -12.461 -0.313 13.841 1.00 95.44 94 GLN A CA 1
ATOM 693 C C . GLN A 1 94 ? -11.863 0.274 15.120 1.00 95.44 94 GLN A C 1
ATOM 695 O O . GLN A 1 94 ? -12.352 -0.029 16.209 1.00 95.44 94 GLN A O 1
ATOM 700 N N . GLN A 1 95 ? -10.863 1.147 15.010 1.00 96.06 95 GLN A N 1
ATOM 701 C CA . GLN A 1 95 ? -10.264 1.819 16.162 1.00 96.06 95 GLN A CA 1
ATOM 702 C C . GLN A 1 95 ? -11.280 2.721 16.875 1.00 96.06 95 GLN A C 1
ATOM 704 O O . GLN A 1 95 ? -11.393 2.691 18.102 1.00 96.06 95 GLN A O 1
ATOM 709 N N . VAL A 1 96 ? -12.082 3.478 16.121 1.00 95.56 96 VAL A N 1
ATOM 710 C CA . VAL A 1 96 ? -13.172 4.289 16.686 1.00 95.56 96 VAL A CA 1
ATOM 711 C C . VAL A 1 96 ? -14.212 3.402 17.378 1.00 95.56 96 VAL A C 1
ATOM 713 O O . VAL A 1 96 ? -14.738 3.764 18.434 1.00 95.56 96 VAL A O 1
ATOM 716 N N . HIS A 1 97 ? -14.522 2.236 16.809 1.00 95.69 97 HIS A N 1
ATOM 717 C CA . HIS A 1 97 ? -15.438 1.283 17.428 1.00 95.69 97 HIS A CA 1
ATOM 718 C C . HIS A 1 97 ? -14.879 0.700 18.734 1.00 95.69 97 HIS A C 1
ATOM 720 O O . HIS A 1 97 ? -15.607 0.645 19.727 1.00 95.69 97 HIS A O 1
ATOM 726 N N . GLN A 1 98 ? -13.593 0.339 18.766 1.00 94.69 98 GLN A N 1
ATOM 727 C CA . GLN A 1 98 ? -12.917 -0.139 19.976 1.00 94.69 98 GLN A CA 1
ATOM 728 C C . GLN A 1 98 ? -12.935 0.910 21.089 1.00 94.69 98 GLN A C 1
ATOM 730 O O . GLN A 1 98 ? -13.383 0.606 22.188 1.00 94.69 98 GLN A O 1
ATOM 735 N N . GLN A 1 99 ? -12.603 2.168 20.791 1.00 95.31 99 GLN A N 1
ATOM 736 C CA . GLN A 1 99 ? -12.663 3.248 21.787 1.00 95.31 99 GLN A CA 1
ATOM 737 C C . GLN A 1 99 ? -14.073 3.447 22.365 1.00 95.31 99 GLN A C 1
ATOM 739 O O . GLN A 1 99 ? -14.242 3.785 23.537 1.00 95.31 99 GLN A O 1
ATOM 744 N N . LYS A 1 100 ? -15.121 3.255 21.552 1.00 94.56 100 LYS A N 1
ATOM 745 C CA . LYS A 1 100 ? -16.509 3.302 22.040 1.00 94.56 100 LYS A CA 1
ATOM 746 C C . LYS A 1 100 ? -16.829 2.123 22.956 1.00 94.56 100 LYS A C 1
ATOM 748 O O . LYS A 1 100 ? -17.571 2.306 23.918 1.00 94.56 100 LYS A O 1
ATOM 753 N N . LEU A 1 101 ? -16.322 0.931 22.648 1.00 94.94 101 LEU A N 1
ATOM 754 C CA . LEU A 1 101 ? -16.489 -0.257 23.484 1.00 94.94 101 LEU A CA 1
ATOM 755 C C . LEU A 1 101 ? -15.762 -0.104 24.820 1.00 94.94 101 LEU A C 1
ATOM 757 O O . LEU A 1 101 ? -16.390 -0.337 25.844 1.00 94.94 101 LEU A O 1
ATOM 761 N N . GLU A 1 102 ? -14.516 0.366 24.819 1.00 95.12 102 GLU A N 1
ATOM 762 C CA . GLU A 1 102 ? -13.738 0.635 26.038 1.00 95.12 102 GLU A CA 1
ATOM 763 C C . GLU A 1 102 ? -14.489 1.586 26.974 1.00 95.12 102 GLU A C 1
ATOM 765 O O . GLU A 1 102 ? -14.804 1.219 28.099 1.00 95.12 102 GLU A O 1
ATOM 770 N N . ARG A 1 103 ? -14.956 2.736 26.467 1.00 93.31 103 ARG A N 1
ATOM 771 C CA . ARG A 1 103 ? -15.768 3.673 27.267 1.00 93.31 103 ARG A CA 1
ATOM 772 C C . ARG A 1 103 ? -17.043 3.045 27.833 1.00 93.31 103 ARG A C 1
ATOM 774 O O . ARG A 1 103 ? -17.519 3.449 28.893 1.00 93.31 103 ARG A O 1
ATOM 781 N N . ARG A 1 104 ? -17.654 2.101 27.107 1.00 93.38 104 ARG A N 1
ATOM 782 C CA . ARG A 1 104 ? -18.833 1.373 27.599 1.00 93.38 104 ARG A CA 1
ATOM 783 C C . ARG A 1 104 ? -18.458 0.386 28.696 1.00 93.38 104 ARG A C 1
ATOM 785 O O . ARG A 1 104 ? -19.240 0.253 29.631 1.00 93.38 104 ARG A O 1
ATOM 792 N N . VAL A 1 105 ? -17.318 -0.292 28.575 1.00 95.19 105 VAL A N 1
ATOM 793 C CA . VAL A 1 105 ? -16.797 -1.204 29.599 1.00 95.19 105 VAL A CA 1
ATOM 794 C C . VAL A 1 105 ? -16.471 -0.425 30.868 1.00 95.19 105 VAL A C 1
ATOM 796 O O . VAL A 1 105 ? -17.049 -0.747 31.900 1.00 95.19 105 VAL A O 1
ATOM 799 N N . ASP A 1 106 ? -15.718 0.673 30.777 1.00 93.44 106 ASP A N 1
ATOM 800 C CA . ASP A 1 106 ? -15.404 1.540 31.924 1.00 93.44 106 ASP A CA 1
ATOM 801 C C . ASP A 1 106 ? -16.685 2.021 32.630 1.00 93.44 106 ASP A C 1
ATOM 803 O O . ASP A 1 106 ? -16.823 1.986 33.855 1.00 93.44 106 ASP A O 1
ATOM 807 N N . GLY A 1 107 ? -17.687 2.432 31.844 1.00 92.94 107 GLY A N 1
ATOM 808 C CA . GLY A 1 107 ? -18.987 2.839 32.372 1.00 92.94 107 GLY A CA 1
ATOM 809 C C . GLY A 1 107 ? -19.749 1.704 33.067 1.00 92.94 107 GLY A C 1
ATOM 810 O O . GLY A 1 107 ? -20.457 1.950 34.044 1.00 92.94 107 GLY A O 1
ATOM 811 N N . LEU A 1 108 ? -19.627 0.464 32.586 1.00 93.81 108 LEU A N 1
ATOM 812 C CA . LEU A 1 108 ? -20.212 -0.707 33.241 1.00 93.81 108 LEU A CA 1
ATOM 813 C C . LEU A 1 108 ? -19.462 -1.061 34.525 1.00 93.81 108 LEU A C 1
ATOM 815 O O . LEU A 1 108 ? -20.121 -1.323 35.527 1.00 93.81 108 LEU A O 1
ATOM 819 N N . GLU A 1 109 ? -18.133 -1.004 34.532 1.00 93.56 109 GLU A N 1
ATOM 820 C CA . GLU A 1 109 ? -17.315 -1.249 35.725 1.00 93.56 109 GLU A CA 1
ATOM 821 C C . GLU A 1 109 ? -17.664 -0.276 36.853 1.00 93.56 109 GLU A C 1
ATOM 823 O O . GLU A 1 109 ? -17.929 -0.696 37.980 1.00 93.56 109 GLU A O 1
ATOM 828 N N . HIS A 1 110 ? -17.786 1.019 36.546 1.00 92.69 110 HIS A N 1
ATOM 829 C CA . HIS A 1 110 ? -18.227 2.011 37.528 1.00 92.69 110 HIS A CA 1
ATOM 830 C C . HIS A 1 110 ? -19.625 1.720 38.084 1.00 92.69 110 HIS A C 1
ATOM 832 O O . HIS A 1 110 ? -19.866 1.891 39.280 1.00 92.69 110 HIS A O 1
ATOM 838 N N . ARG A 1 111 ? -20.554 1.268 37.234 1.00 92.62 111 ARG A N 1
ATOM 839 C CA . ARG A 1 111 ? -21.908 0.901 37.670 1.00 92.62 111 ARG A CA 1
ATOM 840 C C . ARG A 1 111 ? -21.910 -0.342 38.550 1.00 92.62 111 ARG A C 1
ATOM 842 O O . ARG A 1 111 ? -22.641 -0.357 39.534 1.00 92.62 111 ARG A O 1
ATOM 849 N N . VAL A 1 112 ? -21.123 -1.360 38.205 1.00 95.00 112 VAL A N 1
ATOM 850 C CA . VAL A 1 112 ? -20.980 -2.580 39.013 1.00 95.00 112 VAL A CA 1
ATOM 851 C C . VAL A 1 112 ? -20.429 -2.223 40.385 1.00 95.00 112 VAL A C 1
ATOM 853 O O . VAL A 1 112 ? -21.060 -2.556 41.382 1.00 95.00 112 VAL A O 1
ATOM 856 N N . LYS A 1 113 ? -19.353 -1.435 40.439 1.00 94.19 113 LYS A N 1
ATOM 857 C CA . LYS A 1 113 ? -18.767 -0.988 41.703 1.00 94.19 113 LYS A CA 1
ATOM 858 C C . LYS A 1 113 ? -19.764 -0.211 42.570 1.00 94.19 113 LYS A C 1
ATOM 860 O O . LYS A 1 113 ? -19.901 -0.490 43.753 1.00 94.19 113 LYS A O 1
ATOM 865 N N . GLY A 1 114 ? -20.530 0.708 41.977 1.00 92.81 114 GLY A N 1
ATOM 866 C CA . GLY A 1 114 ? -21.571 1.434 42.712 1.00 92.81 114 GLY A CA 1
ATOM 867 C C . GLY A 1 114 ? -22.682 0.525 43.259 1.00 92.81 114 GLY A C 1
ATOM 868 O O . GLY A 1 114 ? -23.202 0.772 44.345 1.00 92.81 114 GLY A O 1
ATOM 869 N N . LEU A 1 115 ? -23.043 -0.540 42.536 1.00 94.06 115 LEU A N 1
ATOM 870 C CA . LEU A 1 115 ? -24.006 -1.536 43.016 1.00 94.06 115 LEU A CA 1
ATOM 871 C C . LEU A 1 115 ? -23.426 -2.406 44.138 1.00 94.06 115 LEU A C 1
ATOM 873 O O . LEU A 1 115 ? -24.151 -2.737 45.078 1.00 94.06 115 LEU A O 1
ATOM 877 N N . GLU A 1 116 ? -22.146 -2.767 44.055 1.00 93.56 116 GLU A N 1
ATOM 878 C CA . GLU A 1 116 ? -21.431 -3.484 45.113 1.00 93.56 116 GLU A CA 1
ATOM 879 C C . GLU A 1 116 ? -21.388 -2.649 46.396 1.00 93.56 116 GLU A C 1
ATOM 881 O O . GLU A 1 116 ? -21.837 -3.128 47.437 1.00 93.56 116 GLU A O 1
ATOM 886 N N . ASP A 1 117 ? -20.989 -1.378 46.306 1.00 93.06 117 ASP A N 1
ATOM 887 C CA . ASP A 1 117 ? -20.937 -0.453 47.445 1.00 93.06 117 ASP A CA 1
ATOM 888 C C . ASP A 1 117 ? -22.321 -0.291 48.106 1.00 93.06 117 ASP A C 1
ATOM 890 O O . ASP A 1 117 ? -22.460 -0.443 49.320 1.00 93.06 117 ASP A O 1
ATOM 894 N N . GLN A 1 118 ? -23.384 -0.097 47.313 1.00 91.62 118 GLN A N 1
ATOM 895 C CA . GLN A 1 118 ? -24.762 -0.024 47.826 1.00 91.62 118 GLN A CA 1
ATOM 896 C C . GLN A 1 118 ? -25.248 -1.327 48.471 1.00 91.62 118 GLN A C 1
ATOM 898 O O . GLN A 1 118 ? -26.148 -1.314 49.318 1.00 91.62 118 GLN A O 1
ATOM 903 N N . THR A 1 119 ? -24.742 -2.470 48.012 1.00 91.25 119 THR A N 1
ATOM 904 C CA . THR A 1 119 ? -25.096 -3.773 48.579 1.00 91.25 119 THR A CA 1
ATOM 905 C C . THR A 1 119 ? -24.373 -3.975 49.904 1.00 91.25 119 THR A C 1
ATOM 907 O O . THR A 1 119 ? -25.005 -4.395 50.872 1.00 91.25 119 THR A O 1
ATOM 910 N N . ILE A 1 120 ? -23.094 -3.601 49.975 1.00 91.25 120 ILE A N 1
ATOM 911 C CA . ILE A 1 120 ? -22.298 -3.608 51.205 1.00 91.25 120 ILE A CA 1
ATOM 912 C C . ILE A 1 120 ? -22.943 -2.702 52.256 1.00 91.25 120 ILE A C 1
ATOM 914 O O . ILE A 1 120 ? -23.171 -3.152 53.374 1.00 91.25 120 ILE A O 1
ATOM 918 N N . GLU A 1 121 ? -23.322 -1.476 51.894 1.00 87.88 121 GLU A N 1
ATOM 919 C CA . GLU A 1 121 ? -23.973 -0.531 52.808 1.00 87.88 121 GLU A CA 1
ATOM 920 C C . GLU A 1 121 ? -25.314 -1.070 53.331 1.00 87.88 121 GLU A C 1
ATOM 922 O O . GLU A 1 121 ? -25.592 -1.017 54.529 1.00 87.88 121 GLU A O 1
ATOM 927 N N . ARG A 1 122 ? -26.131 -1.683 52.463 1.00 87.19 122 ARG A N 1
ATOM 928 C CA . ARG A 1 122 ? -27.389 -2.323 52.883 1.00 87.19 122 ARG A CA 1
ATOM 929 C C . ARG A 1 122 ? -27.172 -3.508 53.819 1.00 87.19 122 ARG A C 1
ATOM 931 O O . ARG A 1 122 ? -27.959 -3.690 54.747 1.00 87.19 122 ARG A O 1
ATOM 938 N N . VAL A 1 123 ? -26.158 -4.335 53.570 1.00 88.62 123 VAL A N 1
ATOM 939 C CA . VAL A 1 123 ? -25.830 -5.475 54.439 1.00 88.62 123 VAL A CA 1
ATOM 940 C C . VAL A 1 123 ? -25.293 -4.982 55.782 1.00 88.62 123 VAL A C 1
ATOM 942 O O . VAL A 1 123 ? -25.749 -5.465 56.816 1.00 88.62 123 VAL A O 1
ATOM 945 N N . ALA A 1 124 ? -24.405 -3.987 55.777 1.00 85.75 124 ALA A N 1
ATOM 946 C CA . ALA A 1 124 ? -23.883 -3.359 56.987 1.00 85.75 124 ALA A CA 1
ATOM 947 C C . ALA A 1 124 ? -25.008 -2.733 57.825 1.00 85.75 124 ALA A C 1
ATOM 949 O O . ALA A 1 124 ? -25.140 -3.062 58.999 1.00 85.75 124 ALA A O 1
ATOM 950 N N . GLY A 1 125 ? -25.901 -1.947 57.214 1.00 86.69 125 GLY A N 1
ATOM 951 C CA . GLY A 1 125 ? -27.039 -1.342 57.914 1.00 86.69 125 GLY A CA 1
ATOM 952 C C . GLY A 1 125 ? -28.029 -2.367 58.483 1.00 86.69 125 GLY A C 1
ATOM 953 O O . GLY A 1 125 ? -28.580 -2.165 59.564 1.00 86.69 125 GLY A O 1
ATOM 954 N N . LYS A 1 126 ? -28.233 -3.507 57.804 1.00 84.44 126 LYS A N 1
ATOM 955 C CA . LYS A 1 126 ? -29.007 -4.630 58.365 1.00 84.44 126 LYS A CA 1
ATOM 956 C C . LYS A 1 126 ? -28.296 -5.289 59.547 1.00 84.44 126 LYS A C 1
ATOM 958 O O . LYS A 1 126 ? -28.948 -5.639 60.523 1.00 84.44 126 LYS A O 1
ATOM 963 N N . ALA A 1 127 ? -26.981 -5.472 59.476 1.00 81.38 127 ALA A N 1
ATOM 964 C CA . ALA A 1 127 ? -26.214 -6.038 60.582 1.00 81.38 127 ALA A CA 1
ATOM 965 C C . ALA A 1 127 ? -26.238 -5.114 61.813 1.00 81.38 127 ALA A C 1
ATOM 967 O O . ALA A 1 127 ? -26.458 -5.581 62.931 1.00 81.38 127 ALA A O 1
ATOM 968 N N . GLU A 1 128 ? -26.091 -3.804 61.603 1.00 78.00 128 GLU A N 1
ATOM 969 C CA . GLU A 1 128 ? -26.208 -2.792 62.653 1.00 78.00 128 GLU A CA 1
ATOM 970 C C . GLU A 1 128 ? -27.603 -2.792 63.280 1.00 78.00 128 GLU A C 1
ATOM 972 O O . GLU A 1 128 ? -27.713 -2.823 64.506 1.00 78.00 128 GLU A O 1
ATOM 977 N N . SER A 1 129 ? -28.672 -2.847 62.478 1.00 79.94 129 SER A N 1
ATOM 978 C CA . SER A 1 129 ? -30.035 -2.874 63.015 1.00 79.94 129 SER A CA 1
ATOM 979 C C . SER A 1 129 ? -30.314 -4.138 63.829 1.00 79.94 129 SER A C 1
ATOM 981 O O . SER A 1 129 ? -30.850 -4.034 64.930 1.00 79.94 129 SER A O 1
ATOM 983 N N . ILE A 1 130 ? -29.885 -5.316 63.361 1.00 82.00 130 ILE A N 1
ATOM 984 C CA . ILE A 1 130 ? -29.985 -6.574 64.120 1.00 82.00 130 ILE A CA 1
ATOM 985 C C . ILE A 1 130 ? -29.217 -6.462 65.443 1.00 82.00 130 ILE A C 1
ATOM 987 O O . ILE A 1 130 ? -29.720 -6.865 66.492 1.00 82.00 130 ILE A O 1
ATOM 991 N N . SER A 1 131 ? -28.011 -5.890 65.420 1.00 79.62 131 SER A N 1
ATOM 992 C CA . SER A 1 131 ? -27.211 -5.704 66.634 1.00 79.62 131 SER A CA 1
ATOM 993 C C . SER A 1 131 ? -27.874 -4.745 67.630 1.00 79.62 131 SER A C 1
ATOM 995 O O . SER A 1 131 ? -27.873 -5.016 68.831 1.00 79.62 131 SER A O 1
ATOM 997 N N . ALA A 1 132 ? -28.509 -3.675 67.139 1.00 81.19 132 ALA A N 1
ATOM 998 C CA . ALA A 1 132 ? -29.247 -2.724 67.960 1.00 81.19 132 ALA A CA 1
ATOM 999 C C . ALA A 1 132 ? -30.479 -3.382 68.594 1.00 81.19 132 ALA A C 1
ATOM 1001 O O . ALA A 1 132 ? -30.711 -3.212 69.790 1.00 81.19 132 ALA A O 1
ATOM 1002 N N . TRP A 1 133 ? -31.220 -4.191 67.830 1.00 81.50 133 TRP A N 1
ATOM 1003 C CA . TRP A 1 133 ? -32.344 -4.971 68.353 1.00 81.50 133 TRP A CA 1
ATOM 1004 C C . TRP A 1 133 ? -31.905 -5.939 69.453 1.00 81.50 133 TRP A C 1
ATOM 1006 O O . TRP A 1 133 ? -32.501 -5.937 70.528 1.00 81.50 133 TRP A O 1
ATOM 1016 N N . ARG A 1 134 ? -30.811 -6.685 69.246 1.00 79.69 134 ARG A N 1
ATOM 1017 C CA . ARG A 1 134 ? -30.252 -7.582 70.275 1.00 79.69 134 ARG A CA 1
ATOM 1018 C C . ARG A 1 134 ? -29.794 -6.836 71.527 1.00 79.69 134 ARG A C 1
ATOM 1020 O O . ARG A 1 134 ? -29.962 -7.338 72.634 1.00 79.69 134 ARG A O 1
ATOM 1027 N N . ALA A 1 135 ? -29.225 -5.639 71.381 1.00 80.19 135 ALA A N 1
ATOM 1028 C CA . ALA A 1 135 ? -28.832 -4.816 72.523 1.00 80.19 135 ALA A CA 1
ATOM 1029 C C . ALA A 1 135 ? -30.053 -4.343 73.331 1.00 80.19 135 ALA A C 1
ATOM 1031 O O . ALA A 1 135 ? -30.035 -4.406 74.559 1.00 80.19 135 ALA A O 1
ATOM 1032 N N . VAL A 1 136 ? -31.126 -3.919 72.655 1.00 79.88 136 VAL A N 1
ATOM 1033 C CA . VAL A 1 136 ? -32.394 -3.543 73.302 1.00 79.88 136 VAL A CA 1
ATOM 1034 C C . VAL A 1 136 ? -33.019 -4.742 74.012 1.00 79.88 136 VAL A C 1
ATOM 1036 O O . VAL A 1 136 ? -33.444 -4.613 75.157 1.00 79.88 136 VAL A O 1
ATOM 1039 N N . GLU A 1 137 ? -33.021 -5.914 73.378 1.00 72.69 137 GLU A N 1
ATOM 1040 C CA . GLU A 1 137 ? -33.522 -7.147 73.984 1.00 72.69 137 GLU A CA 1
ATOM 1041 C C . GLU A 1 137 ? -32.724 -7.534 75.238 1.00 72.69 137 GLU A C 1
ATOM 1043 O O . GLU A 1 137 ? -33.311 -7.866 76.266 1.00 72.69 137 GLU A O 1
ATOM 1048 N N . ALA A 1 138 ? -31.392 -7.432 75.200 1.00 78.81 138 ALA A N 1
ATOM 1049 C CA . ALA A 1 138 ? -30.544 -7.717 76.356 1.00 78.81 138 ALA A CA 1
ATOM 1050 C C . ALA A 1 138 ? -30.820 -6.767 77.539 1.00 78.81 138 ALA A C 1
ATOM 1052 O O . ALA A 1 138 ? -30.847 -7.210 78.689 1.00 78.81 138 ALA A O 1
ATOM 1053 N N . VAL A 1 139 ? -31.063 -5.479 77.269 1.00 76.69 139 VAL A N 1
ATOM 1054 C CA . VAL A 1 139 ? -31.448 -4.492 78.296 1.00 76.69 139 VAL A CA 1
ATOM 1055 C C . VAL A 1 139 ? -32.851 -4.781 78.839 1.00 76.69 139 VAL A C 1
ATOM 1057 O O . VAL A 1 139 ? -33.055 -4.740 80.052 1.00 76.69 139 VAL A O 1
ATOM 1060 N N . ALA A 1 140 ? -33.802 -5.134 77.970 1.00 74.25 140 ALA A N 1
ATOM 1061 C CA . ALA A 1 140 ? -35.157 -5.502 78.371 1.00 74.25 140 ALA A CA 1
ATOM 1062 C C . ALA A 1 140 ? -35.166 -6.758 79.261 1.00 74.25 140 ALA A C 1
ATOM 1064 O O . ALA A 1 140 ? -35.774 -6.735 80.328 1.00 74.25 140 ALA A O 1
ATOM 1065 N N . LYS A 1 141 ? -34.412 -7.806 78.894 1.00 71.06 141 LYS A N 1
ATOM 1066 C CA . LYS A 1 141 ? -34.239 -9.029 79.703 1.00 71.06 141 LYS A CA 1
ATOM 1067 C C . LYS A 1 141 ? -33.551 -8.764 81.051 1.00 71.06 141 LYS A C 1
ATOM 1069 O O . LYS A 1 141 ? -33.805 -9.484 82.012 1.00 71.06 141 LYS A O 1
ATOM 1074 N N . GLN A 1 142 ? -32.694 -7.741 81.157 1.00 71.06 142 GLN A N 1
ATOM 1075 C CA . GLN A 1 142 ? -32.113 -7.317 82.441 1.00 71.06 142 GLN A CA 1
ATOM 1076 C C . GLN A 1 142 ? -33.112 -6.587 83.350 1.00 71.06 142 GLN A C 1
ATOM 1078 O O . GLN A 1 142 ? -32.981 -6.673 84.570 1.00 71.06 142 GLN A O 1
ATOM 1083 N N . GLN A 1 143 ? -34.078 -5.857 82.784 1.00 69.31 143 GLN A N 1
ATOM 1084 C CA . GLN A 1 143 ? -35.095 -5.122 83.545 1.00 69.31 143 GLN A CA 1
ATOM 1085 C C . GLN A 1 143 ? -36.315 -5.977 83.910 1.00 69.31 143 GLN A C 1
ATOM 1087 O O . GLN A 1 143 ? -36.867 -5.788 84.992 1.00 69.31 143 GLN A O 1
ATOM 1092 N N . ASP A 1 144 ? -36.712 -6.918 83.052 1.00 57.81 144 ASP A N 1
ATOM 1093 C CA . ASP A 1 144 ? -37.793 -7.868 83.314 1.00 57.81 144 ASP A CA 1
ATOM 1094 C C . ASP A 1 144 ? -37.447 -9.254 82.720 1.00 57.81 144 ASP A C 1
ATOM 1096 O O . ASP A 1 144 ? -37.457 -9.437 81.500 1.00 57.81 144 ASP A O 1
ATOM 1100 N N . PRO A 1 145 ? -37.129 -10.258 83.560 1.00 63.94 145 PRO A N 1
ATOM 1101 C CA . PRO A 1 145 ? -36.686 -11.576 83.108 1.00 63.94 145 PRO A CA 1
ATOM 1102 C C . PRO A 1 145 ? -37.815 -12.456 82.543 1.00 63.94 145 PRO A C 1
ATOM 1104 O O . PRO A 1 145 ? -37.554 -13.597 82.168 1.00 63.94 145 PRO A O 1
ATOM 1107 N N . THR A 1 146 ? -39.061 -11.968 82.493 1.00 67.75 146 THR A N 1
ATOM 1108 C CA . THR A 1 146 ? -40.208 -12.715 81.942 1.00 67.75 146 THR A CA 1
ATOM 1109 C C . THR A 1 146 ? -40.548 -12.366 80.489 1.00 67.75 146 THR A C 1
ATOM 1111 O O . THR A 1 146 ? -41.481 -12.944 79.928 1.00 67.75 146 THR A O 1
ATOM 1114 N N . VAL A 1 147 ? -39.790 -11.462 79.855 1.00 59.62 147 VAL A N 1
ATOM 1115 C CA . VAL A 1 147 ? -40.002 -11.075 78.452 1.00 59.62 147 VAL A CA 1
ATOM 1116 C C . VAL A 1 147 ? -39.715 -12.269 77.521 1.00 59.62 147 VAL A C 1
ATOM 1118 O O . VAL A 1 147 ? -38.610 -12.818 77.571 1.00 59.62 147 VAL A O 1
ATOM 1121 N N . PRO A 1 148 ? -40.678 -12.689 76.674 1.00 63.09 148 PRO A N 1
ATOM 1122 C CA . PRO A 1 148 ? -40.475 -13.783 75.732 1.00 63.09 148 PRO A CA 1
ATOM 1123 C C . PRO A 1 148 ? -39.459 -13.394 74.652 1.00 63.09 148 PRO A C 1
ATOM 1125 O O . PRO A 1 148 ? -39.436 -12.259 74.177 1.00 63.09 148 PRO A O 1
ATOM 1128 N N . GLU A 1 149 ? -38.622 -14.356 74.274 1.00 61.22 149 GLU A N 1
ATOM 1129 C CA . GLU A 1 149 ? -37.667 -14.228 73.175 1.00 61.22 149 GLU A CA 1
ATOM 1130 C C . GLU A 1 149 ? -38.435 -14.026 71.862 1.00 61.22 149 GLU A C 1
ATOM 1132 O O . GLU A 1 149 ? -39.374 -14.766 71.562 1.00 61.22 149 GLU A O 1
ATOM 1137 N N . ILE A 1 150 ? -38.096 -12.974 71.116 1.00 61.59 150 ILE A N 1
ATOM 1138 C CA . ILE A 1 150 ? -38.740 -12.686 69.834 1.00 61.59 150 ILE A CA 1
ATOM 1139 C C . ILE A 1 150 ? -38.056 -13.580 68.794 1.00 61.59 150 ILE A C 1
ATOM 1141 O O . ILE A 1 150 ? -36.909 -13.329 68.433 1.00 61.59 150 ILE A O 1
ATOM 1145 N N . GLU A 1 151 ? -38.732 -14.646 68.357 1.00 56.88 151 GLU A N 1
ATOM 1146 C CA . GLU A 1 151 ? -38.262 -15.497 67.254 1.00 56.88 151 GLU A CA 1
ATOM 1147 C C . GLU A 1 151 ? -38.309 -14.725 65.917 1.00 56.88 151 GLU A C 1
ATOM 1149 O O . GLU A 1 151 ? -39.252 -13.967 65.674 1.00 56.88 151 GLU A O 1
ATOM 1154 N N . GLU A 1 152 ? -37.253 -14.893 65.105 1.00 47.84 152 GLU A N 1
ATOM 1155 C CA . GLU A 1 152 ? -36.966 -14.179 63.838 1.00 47.84 152 GLU A CA 1
ATOM 1156 C C . GLU A 1 152 ? -38.081 -14.233 62.778 1.00 47.84 152 GLU A C 1
ATOM 1158 O O . GLU A 1 152 ? -38.663 -15.318 62.545 1.00 47.84 152 GLU A O 1
#

Secondary structure (DSSP, 8-state):
--HHHHHHHHHHHHHHHHHHHHHHHHHHHHHHHHHHHHHHHHHHHHHHHEE--EE-TTT--EEE--EE-HHHHHHHHHHHHHHHHHHHHHHHHHHHHHHHHHHHHHHHHHHHHHHHHHHHHHHHHHHHHHHHHHHHHHHHHHH-TTPPP---

Foldseek 3Di:
DVVVVVVVVVVVVVVVVVVVVVVVVCVVPVVVVVVVVVVVVVVVCCQAQWDDFDADPPPRDGPGHTGHHPVVVVVVVVVVVVVVVVVVVVVVVVVVVVVVVVVVVVVVVVVVVVVVVVVVVVVVVVVVVVVVVVVVVVVVCVVPVPDDDDDD

Sequence (152 aa):
MTLDRSNDVVALAIGILTLLGLFAGYMKVVRPRIHKARATLASASDALLGRDAIVDSITGEELSPALPGVGARMAHQEQQMELLTVTVTKLVDQQVHQQKLERRVDGLEHRVKGLEDQTIERVAGKAESISAWRAVEAVAKQQDPTVPEIEE